Protein AF-A0A0F8YFE0-F1 (afdb_monomer_lite)

InterPro domains:
  IPR002105 Dockerin type I repeat [PF00404] (90-141)
  IPR036439 Dockerin domain superfamily [G3DSA:1.10.1330.10] (89-150)
  IPR036439 Dockerin domain superfamily [SSF63446] (87-141)
  IPR044060 Bacterial repeat domain [PF18998] (18-82)

Secondary structure (DSSP, 8-state):
------------PPPEEEEEESEE--EEE-TT-EEEEEEPPPPTTEEEEEEEES-TTBS-TTSSEEEE--SS-EEEEEEEEE---TTS-TT-SS-SSB-SHHHHHHHHHTTT-BTTT-TTTHHHH-SS-SSB-SHHHHHHHHHTTT-BS---

Organism: NCBI:txid412755

Sequence (152 aa):
SSGPHGGFTGWHSSPYALNVSSGSGGGIYGVGQIATIVADAPPAGMVFNAWTGDTAGIDNVNADTTITMPASETSITATYQPEIEPNYWLGDLNHDLVVDVLDLNMVLIVWGKTVEDDPISVPLADVNYDGTVDISDLNAVLIDWGKTGFAP

Foldseek 3Di:
DDDDDDDDPPPQLQWAWEAEAQWDFTDTGGQQDKTFIAHHDDFPQKDWAFKDFQCPQWPGRGHRTIGGDHSYHGYIYTDIAGPCPVWAQLQPLVPPQFLEVVSVVLLVVQAQHFCVRPVRSQRSQPSVPPRGRYPVSNVSSVVCHGGGDTHD

Radius of gyration: 23.74 Å; chains: 1; bounding box: 60×20×82 Å

Structure (mmCIF, N/CA/C/O backbone):
data_AF-A0A0F8YFE0-F1
#
_entry.id   AF-A0A0F8YFE0-F1
#
loop_
_atom_site.group_PDB
_atom_site.id
_atom_site.type_symbol
_atom_site.label_atom_id
_atom_site.label_alt_id
_atom_site.label_comp_id
_atom_site.label_asym_id
_atom_site.label_entity_id
_atom_site.label_seq_id
_atom_site.pdbx_PDB_ins_code
_atom_site.Cartn_x
_atom_site.Cartn_y
_atom_site.Cartn_z
_atom_site.occupancy
_atom_site.B_iso_or_equiv
_atom_site.auth_seq_id
_atom_site.auth_comp_id
_atom_site.auth_asym_id
_atom_site.auth_atom_id
_atom_site.pdbx_PDB_model_num
ATOM 1 N N . SER A 1 1 ? 38.276 -9.008 -61.219 1.00 41.22 1 SER A N 1
ATOM 2 C CA . SER A 1 1 ? 37.253 -8.113 -60.648 1.00 41.22 1 SER A CA 1
ATOM 3 C C . SER A 1 1 ? 36.635 -8.792 -59.439 1.00 41.22 1 SER A C 1
ATOM 5 O O . SER A 1 1 ? 35.774 -9.649 -59.584 1.00 41.22 1 SER A O 1
ATOM 7 N N . SER A 1 2 ? 37.143 -8.487 -58.251 1.00 40.62 2 SER A N 1
ATOM 8 C CA . SER A 1 2 ? 36.630 -8.994 -56.976 1.00 40.62 2 SER A CA 1
ATOM 9 C C . SER A 1 2 ? 35.697 -7.951 -56.368 1.00 40.62 2 SER A C 1
ATOM 11 O O . SER A 1 2 ? 36.150 -6.861 -56.028 1.00 40.62 2 SER A O 1
ATOM 13 N N . GLY A 1 3 ? 34.419 -8.279 -56.228 1.00 47.69 3 GLY A N 1
ATOM 14 C CA . GLY A 1 3 ? 33.511 -7.570 -55.334 1.00 47.69 3 GLY A CA 1
ATOM 15 C C . GLY A 1 3 ? 33.001 -8.548 -54.278 1.00 47.69 3 GLY A C 1
ATOM 16 O O . GLY A 1 3 ? 32.595 -9.647 -54.652 1.00 47.69 3 GLY A O 1
ATOM 17 N N . PRO A 1 4 ? 33.001 -8.196 -52.987 1.00 53.38 4 PRO A N 1
ATOM 18 C CA . PRO A 1 4 ? 32.088 -8.786 -52.019 1.00 53.38 4 PRO A CA 1
ATOM 19 C C . PRO A 1 4 ? 30.914 -7.807 -51.832 1.00 53.38 4 PRO A C 1
ATOM 21 O O . PRO A 1 4 ? 31.113 -6.618 -51.601 1.00 53.38 4 PRO A O 1
ATOM 24 N N . HIS A 1 5 ? 29.689 -8.185 -52.202 1.00 50.19 5 HIS A N 1
ATOM 25 C CA . HIS A 1 5 ? 28.725 -8.921 -51.372 1.00 50.19 5 HIS A CA 1
ATOM 26 C C . HIS A 1 5 ? 28.500 -8.270 -50.000 1.00 50.19 5 HIS A C 1
ATOM 28 O O . HIS A 1 5 ? 29.374 -8.271 -49.138 1.00 50.19 5 HIS A O 1
ATOM 34 N N . GLY A 1 6 ? 27.305 -7.689 -49.856 1.00 51.06 6 GLY A N 1
ATOM 35 C CA . GLY A 1 6 ? 26.879 -6.891 -48.716 1.00 51.06 6 GLY A CA 1
ATOM 36 C C . GLY A 1 6 ? 26.839 -7.669 -47.405 1.00 51.06 6 GLY A C 1
ATOM 37 O O . GLY A 1 6 ? 26.338 -8.790 -47.337 1.00 51.06 6 GLY A O 1
ATOM 38 N N . GLY A 1 7 ? 27.349 -7.024 -46.359 1.00 42.69 7 GLY A N 1
ATOM 39 C CA . GLY A 1 7 ? 27.116 -7.407 -44.977 1.00 42.69 7 GLY A CA 1
ATOM 40 C C . GLY A 1 7 ? 25.874 -6.692 -44.465 1.00 42.69 7 GLY A C 1
ATOM 41 O O . GLY A 1 7 ? 25.860 -5.469 -44.347 1.00 42.69 7 GLY A O 1
ATOM 42 N N . PHE A 1 8 ? 24.835 -7.462 -44.162 1.00 54.72 8 PHE A N 1
ATOM 43 C CA . PHE A 1 8 ? 23.745 -7.025 -43.303 1.00 54.72 8 PHE A CA 1
ATOM 44 C C . PHE A 1 8 ? 24.337 -6.715 -41.924 1.00 54.72 8 PHE A C 1
ATOM 46 O O . PHE A 1 8 ? 24.704 -7.631 -41.189 1.00 54.72 8 PHE A O 1
ATOM 53 N N . THR A 1 9 ? 24.455 -5.439 -41.557 1.00 50.03 9 THR A N 1
ATOM 54 C CA . THR A 1 9 ? 24.703 -5.062 -40.162 1.00 50.03 9 THR A CA 1
ATOM 55 C C . THR A 1 9 ? 23.391 -5.236 -39.408 1.00 50.03 9 THR A C 1
ATOM 57 O O . THR A 1 9 ? 22.603 -4.300 -39.276 1.00 50.03 9 THR A O 1
ATOM 60 N N . GLY A 1 10 ? 23.110 -6.464 -38.976 1.00 46.88 10 GLY A N 1
ATOM 61 C CA . GLY A 1 10 ? 22.089 -6.703 -37.967 1.00 46.88 10 GLY A CA 1
ATOM 62 C C . GLY A 1 10 ? 22.541 -6.017 -36.685 1.00 46.88 10 GLY A C 1
ATOM 63 O O . GLY A 1 10 ? 23.369 -6.560 -35.960 1.00 46.88 10 GLY A O 1
ATOM 64 N N . TRP A 1 11 ? 22.049 -4.805 -36.430 1.00 50.97 11 TRP A N 1
ATOM 65 C CA . TRP A 1 11 ? 22.146 -4.181 -35.117 1.00 50.97 11 TRP A CA 1
ATOM 66 C C . TRP A 1 11 ? 21.283 -5.016 -34.173 1.00 50.97 11 TRP A C 1
ATOM 68 O O . TRP A 1 11 ? 20.099 -4.750 -33.999 1.00 50.97 11 TRP A O 1
ATOM 78 N N . HIS A 1 12 ? 21.845 -6.082 -33.609 1.00 58.44 12 HIS A N 1
ATOM 79 C CA . HIS A 1 12 ? 21.251 -6.676 -32.425 1.00 58.44 12 HIS A CA 1
ATOM 80 C C . HIS A 1 12 ? 21.360 -5.610 -31.338 1.00 58.44 12 HIS A C 1
ATOM 82 O O . HIS A 1 12 ? 22.467 -5.310 -30.889 1.00 58.44 12 HIS A O 1
ATOM 88 N N . SER A 1 13 ? 20.240 -4.979 -30.966 1.00 69.25 13 SER A N 1
ATOM 89 C CA . SER A 1 13 ? 20.237 -4.149 -29.765 1.00 69.25 13 SER A CA 1
ATOM 90 C C . SER A 1 13 ? 20.629 -5.068 -28.615 1.00 69.25 13 SER A C 1
ATOM 92 O O . SER A 1 13 ? 19.961 -6.088 -28.413 1.00 69.25 13 SER A O 1
ATOM 94 N N . SER A 1 14 ? 21.709 -4.753 -27.900 1.00 85.44 14 SER A N 1
ATOM 95 C CA . SER A 1 14 ? 22.029 -5.465 -26.665 1.00 85.44 14 SER A CA 1
ATOM 96 C C . SER A 1 14 ? 20.791 -5.436 -25.769 1.00 85.44 14 SER A C 1
ATOM 98 O O . SER A 1 14 ? 20.204 -4.363 -25.616 1.00 85.44 14 SER A O 1
ATOM 100 N N . PRO A 1 15 ? 20.338 -6.585 -25.247 1.00 94.12 15 PRO A N 1
ATOM 101 C CA . PRO A 1 15 ? 19.177 -6.590 -24.383 1.00 94.12 15 PRO A CA 1
ATOM 102 C C . PRO A 1 15 ? 19.525 -5.941 -23.039 1.00 94.12 15 PRO A C 1
ATOM 104 O O . PRO A 1 15 ? 20.692 -5.906 -22.639 1.00 94.12 15 PRO A O 1
ATOM 107 N N . TYR A 1 16 ? 18.506 -5.451 -22.346 1.00 96.94 16 TYR A N 1
ATOM 108 C CA . TYR A 1 16 ? 18.624 -4.780 -21.057 1.00 96.94 16 TYR A CA 1
ATOM 109 C C . TYR A 1 16 ? 17.854 -5.544 -19.979 1.00 96.94 16 TYR A C 1
ATOM 111 O O . TYR A 1 16 ? 16.898 -6.266 -20.277 1.00 96.94 16 TYR A O 1
ATOM 119 N N . ALA A 1 17 ? 18.291 -5.399 -18.728 1.00 98.19 17 ALA A N 1
ATOM 120 C CA . ALA A 1 17 ? 17.611 -5.988 -17.584 1.00 98.19 17 ALA A CA 1
ATOM 121 C C . ALA A 1 17 ? 16.407 -5.138 -17.157 1.00 98.19 17 ALA A C 1
ATOM 123 O O . ALA A 1 17 ? 16.506 -3.915 -17.049 1.00 98.19 17 ALA A O 1
ATOM 124 N N . LEU A 1 18 ? 15.288 -5.817 -16.912 1.00 98.56 18 LEU A N 1
ATOM 125 C CA . LEU A 1 18 ? 14.120 -5.309 -16.208 1.00 98.56 18 LEU A CA 1
ATOM 126 C C . LEU A 1 18 ? 14.095 -5.950 -14.817 1.00 98.56 18 LEU A C 1
ATOM 128 O O . LEU A 1 18 ? 13.823 -7.147 -14.687 1.00 98.56 18 LEU A O 1
ATOM 132 N N . ASN A 1 19 ? 14.376 -5.150 -13.793 1.00 98.62 19 ASN A N 1
ATOM 133 C CA . ASN A 1 19 ? 14.289 -5.550 -12.395 1.00 98.62 19 ASN A CA 1
ATOM 134 C C . ASN A 1 19 ? 12.914 -5.137 -11.853 1.00 98.62 19 ASN A C 1
ATOM 136 O O . ASN A 1 19 ? 12.566 -3.956 -11.886 1.00 98.62 19 ASN A O 1
ATOM 140 N N . VAL A 1 20 ? 12.132 -6.101 -11.364 1.00 98.44 20 VAL A N 1
ATOM 141 C CA . VAL A 1 20 ? 10.796 -5.861 -10.799 1.00 98.44 20 VAL A CA 1
ATOM 142 C C . VAL A 1 20 ? 10.810 -6.265 -9.332 1.00 98.44 20 VAL A C 1
ATOM 144 O O . VAL A 1 20 ? 11.114 -7.414 -9.014 1.00 98.44 20 VAL A O 1
ATOM 147 N N . SER A 1 21 ? 10.494 -5.317 -8.456 1.00 98.38 21 SER A N 1
ATOM 148 C CA . SER A 1 21 ? 10.358 -5.535 -7.013 1.00 98.38 21 SER A CA 1
ATOM 149 C C . SER A 1 21 ? 8.884 -5.528 -6.608 1.00 98.38 21 SER A C 1
ATOM 151 O O . SER A 1 21 ? 8.109 -4.709 -7.110 1.00 98.38 21 SER A O 1
ATOM 153 N N . SER A 1 22 ? 8.509 -6.422 -5.687 1.00 97.12 22 SER A N 1
ATOM 154 C CA . SER A 1 22 ? 7.121 -6.627 -5.226 1.00 97.12 22 SER A CA 1
ATOM 155 C C . SER A 1 22 ? 6.131 -6.919 -6.362 1.00 97.12 22 SER A C 1
ATOM 157 O O . SER A 1 22 ? 4.963 -6.534 -6.306 1.00 97.12 22 SER A O 1
ATOM 159 N N . GLY A 1 23 ? 6.625 -7.559 -7.420 1.00 97.12 23 GLY A N 1
ATOM 160 C CA . GLY A 1 23 ? 5.853 -7.950 -8.583 1.00 97.12 23 GLY A CA 1
ATOM 161 C C . GLY A 1 23 ? 6.633 -8.896 -9.487 1.00 97.12 23 GLY A C 1
ATOM 162 O O . GLY A 1 23 ? 7.802 -9.216 -9.258 1.00 97.12 23 GLY A O 1
ATOM 163 N N . SER A 1 24 ? 5.982 -9.324 -10.561 1.00 98.19 24 SER A N 1
ATOM 164 C CA . SER A 1 24 ? 6.508 -10.275 -11.538 1.00 98.19 24 SER A CA 1
ATOM 165 C C . SER A 1 24 ? 6.659 -9.647 -12.928 1.00 98.19 24 SER A C 1
ATOM 167 O O . SER A 1 24 ? 6.184 -8.542 -13.185 1.00 98.19 24 SER A O 1
ATOM 169 N N . GLY A 1 25 ? 7.360 -10.342 -13.832 1.00 97.44 25 GLY A N 1
ATOM 170 C CA . GLY A 1 25 ? 7.626 -9.870 -15.201 1.00 97.44 25 GLY A CA 1
ATOM 171 C C . GLY A 1 25 ? 9.067 -9.418 -15.462 1.00 97.44 25 GLY A C 1
ATOM 172 O O . GLY A 1 25 ? 9.413 -9.096 -16.599 1.00 97.44 25 GLY A O 1
ATOM 173 N N . GLY A 1 26 ? 9.934 -9.441 -14.445 1.00 98.06 26 GLY A N 1
ATOM 174 C CA . GLY A 1 26 ? 11.362 -9.148 -14.599 1.00 98.06 26 GLY A CA 1
ATOM 175 C C . GLY A 1 26 ? 12.100 -10.136 -15.511 1.00 98.06 26 GLY A C 1
ATOM 176 O O . GLY A 1 26 ? 11.652 -11.261 -15.739 1.00 98.06 26 GLY A O 1
ATOM 177 N N . GLY A 1 27 ? 13.243 -9.712 -16.053 1.00 97.88 27 GLY A N 1
ATOM 178 C CA . GLY A 1 27 ? 14.020 -10.514 -17.000 1.00 97.88 27 GLY A CA 1
ATOM 179 C C . GLY A 1 27 ? 14.927 -9.694 -17.915 1.00 97.88 27 GLY A C 1
ATOM 180 O O . GLY A 1 27 ? 15.202 -8.527 -17.660 1.00 97.88 27 GLY A O 1
ATOM 181 N N . ILE A 1 28 ? 15.404 -10.323 -18.990 1.00 97.75 28 ILE A N 1
ATOM 182 C CA . ILE A 1 28 ? 16.261 -9.698 -20.004 1.00 97.75 28 ILE A CA 1
ATOM 183 C C . ILE A 1 28 ? 15.453 -9.514 -21.291 1.00 97.75 28 ILE A C 1
ATOM 185 O O . ILE A 1 28 ? 14.972 -10.495 -21.859 1.00 97.75 28 ILE A O 1
ATOM 189 N N . TYR A 1 29 ? 15.335 -8.272 -21.759 1.00 97.00 29 TYR A N 1
ATOM 190 C CA . TYR A 1 29 ? 14.458 -7.890 -22.869 1.00 97.00 29 TYR A CA 1
ATOM 191 C C . TYR A 1 29 ? 15.210 -7.077 -23.928 1.00 97.00 29 TYR A C 1
ATOM 193 O O . TYR A 1 29 ? 16.084 -6.270 -23.611 1.00 97.00 29 TYR A O 1
ATOM 201 N N . GLY A 1 30 ? 14.883 -7.290 -25.205 1.00 95.94 30 GLY A N 1
ATOM 202 C CA . GLY A 1 30 ? 15.375 -6.433 -26.289 1.00 95.94 30 GLY A CA 1
ATOM 203 C C . GLY A 1 30 ? 14.708 -5.054 -26.267 1.00 95.94 30 GLY A C 1
ATOM 204 O O . GLY A 1 30 ? 13.593 -4.915 -25.771 1.00 95.94 30 GLY A O 1
ATOM 205 N N . VAL A 1 31 ? 15.352 -4.035 -26.841 1.00 95.56 31 VAL A N 1
ATOM 206 C CA . VAL A 1 31 ? 14.759 -2.688 -26.925 1.00 95.56 31 VAL A CA 1
ATOM 207 C C . VAL A 1 31 ? 13.459 -2.728 -27.726 1.00 95.56 31 VAL A C 1
ATOM 209 O O . VAL A 1 31 ? 13.409 -3.307 -28.812 1.00 95.56 31 VAL A O 1
ATOM 212 N N . GLY A 1 32 ? 12.407 -2.105 -27.194 1.00 96.00 32 GLY A N 1
ATOM 213 C CA . GLY A 1 32 ? 11.070 -2.097 -27.786 1.00 96.00 32 GLY A CA 1
ATOM 214 C C . GLY A 1 32 ? 10.286 -3.399 -27.597 1.00 96.00 32 GLY A C 1
ATOM 215 O O . GLY A 1 32 ? 9.136 -3.473 -28.026 1.00 96.00 32 GLY A O 1
ATOM 216 N N . GLN A 1 33 ? 10.869 -4.424 -26.965 1.00 97.69 33 GLN A N 1
ATOM 217 C CA . GLN A 1 33 ? 10.122 -5.612 -26.570 1.00 97.69 33 GLN A CA 1
ATOM 218 C C . GLN A 1 33 ? 9.140 -5.247 -25.454 1.00 97.69 33 GLN A C 1
ATOM 220 O O . GLN A 1 33 ? 9.471 -4.484 -24.549 1.00 97.69 33 GLN A O 1
ATOM 225 N N . ILE A 1 34 ? 7.938 -5.813 -25.521 1.00 98.19 34 ILE A N 1
ATOM 226 C CA . ILE A 1 34 ? 6.892 -5.604 -24.524 1.00 98.19 34 ILE A CA 1
ATOM 227 C C . ILE A 1 34 ? 6.955 -6.742 -23.502 1.00 98.19 34 ILE A C 1
ATOM 229 O O . ILE A 1 34 ? 6.934 -7.916 -23.883 1.00 98.19 34 ILE A O 1
ATOM 233 N N . ALA A 1 35 ? 7.028 -6.390 -22.221 1.00 98.25 35 ALA A N 1
ATOM 234 C CA . ALA A 1 35 ? 6.961 -7.315 -21.097 1.00 98.25 35 ALA A CA 1
ATOM 235 C C . ALA A 1 35 ? 5.683 -7.059 -20.292 1.00 98.25 35 ALA A C 1
ATOM 237 O O . ALA A 1 35 ? 5.360 -5.910 -19.999 1.00 98.25 35 ALA A O 1
ATOM 238 N N . THR A 1 36 ? 4.959 -8.118 -19.929 1.00 98.56 36 THR A N 1
ATOM 239 C CA . THR A 1 36 ? 3.846 -8.017 -18.976 1.00 98.56 36 THR A CA 1
ATOM 240 C C . THR A 1 36 ? 4.410 -7.966 -17.564 1.00 98.56 36 THR A C 1
ATOM 242 O O . THR A 1 36 ? 5.246 -8.798 -17.213 1.00 98.56 36 THR A O 1
ATOM 245 N N . ILE A 1 37 ? 3.938 -7.007 -16.773 1.00 98.62 37 ILE A N 1
ATOM 246 C CA . ILE A 1 37 ? 4.285 -6.832 -15.365 1.00 98.62 37 ILE A CA 1
ATOM 247 C C . ILE A 1 37 ? 3.009 -6.881 -14.525 1.00 98.62 37 ILE A C 1
ATOM 249 O O . ILE A 1 37 ? 1.981 -6.313 -14.895 1.00 98.62 37 ILE A O 1
ATOM 253 N N . VAL A 1 38 ? 3.075 -7.603 -13.413 1.00 98.44 38 VAL A N 1
ATOM 254 C CA . VAL A 1 38 ? 1.930 -7.863 -12.530 1.00 98.44 38 VAL A CA 1
ATOM 255 C C . VAL A 1 38 ? 2.391 -7.605 -11.109 1.00 98.44 38 VAL A C 1
ATOM 257 O O . VAL A 1 38 ? 3.449 -8.114 -10.725 1.00 98.44 38 VAL A O 1
ATOM 260 N N . ALA A 1 39 ? 1.649 -6.792 -10.360 1.00 98.19 39 ALA A N 1
ATOM 261 C CA . ALA A 1 39 ? 1.970 -6.555 -8.957 1.00 98.19 39 ALA A CA 1
ATOM 262 C C . ALA A 1 39 ? 1.743 -7.848 -8.162 1.00 98.19 39 ALA A C 1
ATOM 264 O O . ALA A 1 39 ? 0.850 -8.635 -8.480 1.00 98.19 39 ALA A O 1
ATOM 265 N N . ASP A 1 40 ? 2.560 -8.099 -7.143 1.00 97.56 40 ASP A N 1
ATOM 266 C CA . ASP A 1 40 ? 2.278 -9.206 -6.233 1.00 97.56 40 ASP A CA 1
ATOM 267 C C . ASP A 1 40 ? 0.950 -8.952 -5.494 1.00 97.56 40 ASP A C 1
ATOM 269 O O . ASP A 1 40 ? 0.421 -7.838 -5.456 1.00 97.56 40 ASP A O 1
ATOM 273 N N . ALA A 1 41 ? 0.374 -10.003 -4.907 1.00 92.69 41 ALA A N 1
ATOM 274 C CA . ALA A 1 41 ? -0.823 -9.830 -4.094 1.00 92.69 41 ALA A CA 1
ATOM 275 C C . ALA A 1 41 ? -0.524 -8.850 -2.940 1.00 92.69 41 ALA A C 1
ATOM 277 O O . ALA A 1 41 ? 0.488 -9.034 -2.250 1.00 92.69 41 ALA A O 1
ATOM 278 N N . PRO A 1 42 ? -1.374 -7.830 -2.715 1.00 86.88 42 PRO A N 1
ATOM 279 C CA . PRO A 1 42 ? -1.149 -6.884 -1.637 1.00 86.88 42 PRO A CA 1
ATOM 280 C 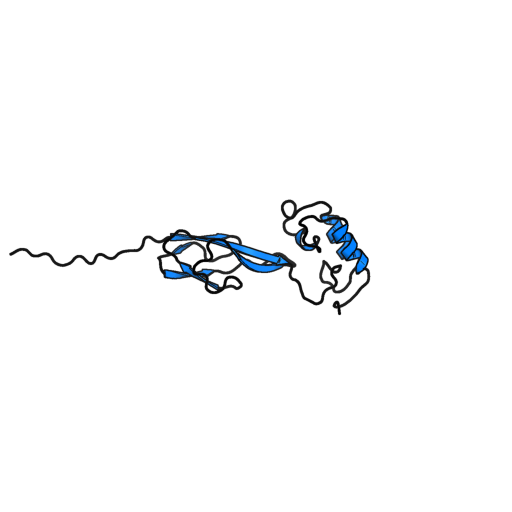C . PRO A 1 42 ? -1.224 -7.591 -0.272 1.00 86.88 42 PRO A C 1
ATOM 282 O O . PRO A 1 42 ? -1.933 -8.596 -0.130 1.00 86.88 42 PRO A O 1
ATOM 285 N N . PRO A 1 43 ? -0.529 -7.073 0.756 1.00 81.81 43 PRO A N 1
ATOM 286 C CA . PRO A 1 43 ? -0.808 -7.432 2.143 1.00 81.81 43 PRO A CA 1
ATOM 287 C C . PRO A 1 43 ? -2.292 -7.226 2.494 1.00 81.81 43 PRO A C 1
ATOM 289 O O . PRO A 1 43 ? -2.997 -6.460 1.838 1.00 81.81 43 PRO A O 1
ATOM 292 N N . ALA A 1 44 ? -2.773 -7.897 3.544 1.00 70.94 44 ALA A N 1
ATOM 293 C CA . ALA A 1 44 ? -4.145 -7.708 4.018 1.00 70.94 44 ALA A CA 1
ATOM 294 C C . ALA A 1 44 ? -4.413 -6.229 4.354 1.00 70.94 44 ALA A C 1
ATOM 296 O O . ALA A 1 44 ? -3.547 -5.585 4.940 1.00 70.94 44 ALA A O 1
ATOM 297 N N . GLY A 1 45 ? -5.589 -5.718 3.973 1.00 68.88 45 GLY A N 1
ATOM 298 C CA . GLY A 1 45 ? -5.996 -4.319 4.172 1.00 68.88 45 GLY A CA 1
ATOM 299 C C . GLY A 1 45 ? -5.261 -3.307 3.287 1.00 68.88 45 GLY A C 1
ATOM 300 O O . GLY A 1 45 ? -5.351 -2.103 3.518 1.00 68.88 45 GLY A O 1
ATOM 301 N N . MET A 1 46 ? -4.534 -3.774 2.269 1.00 80.25 46 MET A N 1
ATOM 302 C CA . MET A 1 46 ? -3.926 -2.927 1.252 1.00 80.25 46 MET A CA 1
ATOM 303 C C . MET A 1 46 ? -4.434 -3.263 -0.144 1.00 80.25 46 MET A C 1
ATOM 305 O O . MET A 1 46 ? -4.814 -4.391 -0.451 1.00 80.25 46 MET A O 1
ATOM 309 N N . VAL A 1 47 ? -4.322 -2.281 -1.029 1.00 89.50 47 VAL A N 1
ATOM 310 C CA . VAL A 1 47 ? -4.492 -2.428 -2.472 1.00 89.50 47 VAL A CA 1
ATOM 311 C C . VAL A 1 47 ? -3.241 -1.959 -3.194 1.00 89.50 47 VAL A C 1
ATOM 313 O O . VAL A 1 47 ? -2.471 -1.131 -2.695 1.00 89.50 47 VAL A O 1
ATOM 316 N N . PHE A 1 48 ? -3.028 -2.493 -4.396 1.00 94.81 48 PHE A N 1
ATOM 317 C CA . PHE A 1 48 ? -2.015 -1.963 -5.299 1.00 94.81 48 PHE A CA 1
ATOM 318 C C . PHE A 1 48 ? -2.265 -0.469 -5.533 1.00 94.81 48 PHE A C 1
ATOM 320 O O . PHE A 1 48 ? -3.380 -0.060 -5.856 1.00 94.81 48 PHE A O 1
ATOM 327 N N . ASN A 1 49 ? -1.221 0.333 -5.346 1.00 93.56 49 ASN A N 1
ATOM 328 C CA . ASN A 1 49 ? -1.268 1.771 -5.553 1.00 93.56 49 ASN A CA 1
ATOM 329 C C . ASN A 1 49 ? -0.739 2.114 -6.950 1.00 93.56 49 ASN A C 1
ATOM 331 O O . ASN A 1 49 ? -1.503 2.529 -7.820 1.00 93.56 49 ASN A O 1
ATOM 335 N N . ALA A 1 50 ? 0.565 1.908 -7.172 1.00 97.38 50 ALA A N 1
ATOM 336 C CA . ALA A 1 50 ? 1.207 2.212 -8.444 1.00 97.38 50 ALA A CA 1
ATOM 337 C C . ALA A 1 50 ? 2.561 1.506 -8.627 1.00 97.38 50 ALA A C 1
ATOM 339 O O . ALA A 1 50 ? 3.230 1.098 -7.678 1.00 97.38 50 ALA A O 1
ATOM 340 N N . TRP A 1 51 ? 3.023 1.445 -9.872 1.00 98.44 51 TRP A N 1
ATOM 341 C CA . TRP A 1 51 ? 4.420 1.207 -10.213 1.00 98.44 51 TRP A CA 1
ATOM 342 C C . TRP A 1 51 ? 5.231 2.494 -10.029 1.00 98.44 51 TRP A C 1
ATOM 344 O O . TRP A 1 51 ? 4.834 3.565 -10.489 1.00 98.44 51 TRP A O 1
ATOM 354 N N . THR A 1 52 ? 6.400 2.388 -9.400 1.00 98.19 52 THR A N 1
ATOM 355 C CA . THR A 1 52 ? 7.346 3.497 -9.179 1.00 98.19 52 THR A CA 1
ATOM 356 C C . THR A 1 52 ? 8.757 3.126 -9.645 1.00 98.19 52 THR A C 1
ATOM 358 O O . THR A 1 52 ? 9.021 1.963 -9.952 1.00 98.19 52 THR A O 1
ATOM 361 N N . GLY A 1 53 ? 9.664 4.106 -9.717 1.00 97.94 53 GLY A N 1
ATOM 362 C CA . GLY A 1 53 ? 11.015 3.939 -10.265 1.00 97.94 53 GLY A CA 1
ATOM 363 C C . GLY A 1 53 ? 11.091 4.364 -11.731 1.00 97.94 53 GLY A C 1
ATOM 364 O O . GLY A 1 53 ? 10.563 5.415 -12.099 1.00 97.94 53 GLY A O 1
ATOM 365 N N . ASP A 1 54 ? 11.728 3.547 -12.569 1.00 98.19 54 ASP A N 1
ATOM 366 C CA . ASP A 1 54 ? 11.915 3.804 -14.002 1.00 98.19 54 ASP A CA 1
ATOM 367 C C . ASP A 1 54 ? 10.639 3.488 -14.804 1.00 98.19 54 ASP A C 1
ATOM 369 O O . ASP A 1 54 ? 10.583 2.558 -15.604 1.00 98.19 54 ASP A O 1
ATOM 373 N N . THR A 1 55 ? 9.573 4.258 -14.595 1.00 97.88 55 THR A N 1
ATOM 374 C CA . THR A 1 55 ? 8.242 3.975 -15.169 1.00 97.88 55 THR A CA 1
ATOM 375 C C . THR A 1 55 ? 8.080 4.383 -16.638 1.00 97.88 55 THR A C 1
ATOM 377 O O . THR A 1 55 ? 6.990 4.290 -17.207 1.00 97.88 55 THR A O 1
ATOM 380 N N . ALA A 1 56 ? 9.157 4.832 -17.287 1.00 95.69 56 ALA A N 1
ATOM 381 C CA . ALA A 1 56 ? 9.137 5.193 -18.696 1.00 95.69 56 ALA A CA 1
ATOM 382 C C . ALA A 1 56 ? 8.813 3.966 -19.565 1.00 95.69 56 ALA A C 1
ATOM 384 O O . ALA A 1 56 ? 9.524 2.966 -19.540 1.00 95.69 56 ALA A O 1
ATOM 385 N N . GLY A 1 57 ? 7.748 4.064 -20.363 1.00 95.75 57 GLY A N 1
ATOM 386 C CA . GLY A 1 57 ? 7.298 2.975 -21.234 1.00 95.75 57 GLY A CA 1
ATOM 387 C C . GLY A 1 57 ? 6.313 2.002 -20.585 1.00 95.75 57 GLY A C 1
ATOM 388 O O . GLY A 1 57 ? 5.897 1.071 -21.269 1.00 95.75 57 GLY A O 1
ATOM 389 N N . ILE A 1 58 ? 5.925 2.207 -19.319 1.00 98.38 58 ILE A N 1
ATOM 390 C CA . ILE A 1 58 ? 4.780 1.516 -18.709 1.00 98.38 58 ILE A CA 1
ATOM 391 C C . ILE A 1 58 ? 3.480 2.108 -19.266 1.00 98.38 58 ILE A C 1
ATOM 393 O O . ILE A 1 58 ? 3.296 3.325 -19.232 1.00 98.38 58 ILE A O 1
ATOM 397 N N . ASP A 1 59 ? 2.568 1.257 -19.740 1.00 98.06 59 ASP A N 1
ATOM 398 C CA . ASP A 1 59 ? 1.311 1.701 -20.359 1.00 98.06 59 ASP A CA 1
ATOM 399 C C . ASP A 1 59 ? 0.329 2.302 -19.342 1.00 98.06 59 ASP A C 1
ATOM 401 O O . ASP A 1 59 ? -0.297 3.331 -19.603 1.00 98.06 59 ASP A O 1
ATOM 405 N N . ASN A 1 60 ? 0.191 1.680 -18.167 1.00 97.69 60 ASN A N 1
ATOM 406 C CA . ASN A 1 60 ? -0.591 2.217 -17.058 1.00 97.69 60 ASN A CA 1
ATOM 407 C C . ASN A 1 60 ? 0.070 1.892 -15.718 1.00 97.69 60 ASN A C 1
ATOM 409 O O . ASN A 1 60 ? -0.008 0.767 -15.238 1.00 97.69 60 ASN A O 1
ATOM 413 N N . VAL A 1 61 ? 0.661 2.899 -15.077 1.00 98.00 61 VAL A N 1
ATOM 414 C CA . VAL A 1 61 ? 1.337 2.728 -13.783 1.00 98.00 61 VAL A CA 1
ATOM 415 C C . VAL A 1 61 ? 0.402 2.308 -12.643 1.00 98.00 61 VAL A C 1
ATOM 417 O O . VAL A 1 61 ? 0.898 1.804 -11.648 1.00 98.00 61 VAL A O 1
ATOM 420 N N . ASN A 1 62 ? -0.919 2.447 -12.788 1.00 96.69 62 ASN A N 1
ATOM 421 C CA . ASN A 1 62 ? -1.904 2.149 -11.740 1.00 96.69 62 ASN A CA 1
ATOM 422 C C . ASN A 1 62 ? -2.687 0.844 -11.995 1.00 96.69 62 ASN A C 1
ATOM 424 O O . ASN A 1 62 ? -3.804 0.692 -11.505 1.00 96.69 62 ASN A O 1
ATOM 428 N N . ALA A 1 63 ? -2.155 -0.084 -12.797 1.00 95.88 63 ALA A N 1
ATOM 429 C CA . ALA A 1 63 ? -2.753 -1.406 -12.988 1.00 95.88 63 ALA A CA 1
ATOM 430 C C . ALA A 1 63 ? -1.702 -2.490 -13.282 1.00 95.88 63 ALA A C 1
ATOM 432 O O . ALA A 1 63 ? -0.551 -2.189 -13.609 1.00 95.88 63 ALA A O 1
ATOM 433 N N . ASP A 1 64 ? -2.135 -3.753 -13.261 1.00 96.00 64 ASP A N 1
ATOM 434 C CA . ASP A 1 64 ? -1.447 -4.814 -13.998 1.00 96.00 64 ASP A CA 1
ATOM 435 C C . ASP A 1 64 ? -1.376 -4.423 -15.474 1.00 96.00 64 ASP A C 1
ATOM 437 O O . ASP A 1 64 ? -2.367 -4.007 -16.086 1.00 96.00 64 ASP A O 1
ATOM 441 N N . THR A 1 65 ? -0.174 -4.471 -16.036 1.00 98.38 65 THR A N 1
ATOM 442 C CA . THR A 1 65 ? 0.112 -3.703 -17.245 1.00 98.38 65 THR A CA 1
ATOM 443 C C . THR A 1 65 ? 1.284 -4.283 -18.030 1.00 98.38 65 THR A C 1
ATOM 445 O O . THR A 1 65 ? 1.769 -5.391 -17.789 1.00 98.38 65 THR A O 1
ATOM 448 N N . THR A 1 66 ? 1.723 -3.530 -19.025 1.00 98.56 66 THR A N 1
ATOM 449 C CA . THR A 1 66 ? 2.866 -3.823 -19.868 1.00 98.56 66 THR A CA 1
ATOM 450 C C . THR A 1 66 ? 3.873 -2.688 -19.809 1.00 98.56 66 THR A C 1
ATOM 452 O O . THR A 1 66 ? 3.519 -1.525 -19.619 1.00 98.56 66 THR A O 1
ATOM 455 N N . ILE A 1 67 ? 5.142 -3.041 -19.987 1.00 98.50 67 ILE A N 1
ATOM 456 C CA . ILE A 1 67 ? 6.236 -2.101 -20.195 1.00 98.50 67 ILE A CA 1
ATOM 457 C C . ILE A 1 67 ? 6.887 -2.361 -21.551 1.00 98.50 67 ILE A C 1
ATOM 459 O O . ILE A 1 67 ? 7.225 -3.496 -21.890 1.00 98.50 67 ILE A O 1
ATOM 463 N N . THR A 1 68 ? 7.073 -1.299 -22.331 1.00 98.31 68 THR A N 1
ATOM 464 C CA . THR A 1 68 ? 7.908 -1.318 -23.534 1.00 98.31 68 THR A CA 1
ATOM 465 C C . THR A 1 68 ? 9.350 -1.038 -23.134 1.00 98.31 68 THR A C 1
ATOM 467 O O . THR A 1 68 ? 9.667 0.065 -22.694 1.00 98.31 68 THR A O 1
ATOM 470 N N . MET A 1 69 ? 10.231 -2.026 -23.301 1.00 97.62 69 MET A N 1
ATOM 471 C CA . MET A 1 69 ? 11.597 -1.960 -22.787 1.00 97.62 69 MET A CA 1
ATOM 472 C C . MET A 1 69 ? 12.410 -0.819 -23.434 1.00 97.62 69 MET A C 1
ATOM 474 O O . MET A 1 69 ? 12.584 -0.821 -24.663 1.00 97.62 69 MET A O 1
ATOM 478 N N . PRO A 1 70 ? 12.953 0.134 -22.651 1.00 95.62 70 PRO A N 1
ATOM 479 C CA . PRO A 1 70 ? 13.810 1.193 -23.171 1.00 95.62 70 PRO A CA 1
ATOM 480 C C . PRO A 1 70 ? 15.220 0.679 -23.510 1.00 95.62 70 PRO A C 1
ATOM 482 O O . PRO A 1 70 ? 15.592 -0.460 -23.234 1.00 95.62 70 PRO A O 1
ATOM 485 N N . ALA A 1 71 ? 16.041 1.544 -24.112 1.00 95.12 71 ALA A N 1
ATOM 486 C CA . ALA A 1 71 ? 17.449 1.263 -24.409 1.00 95.12 71 ALA A CA 1
ATOM 487 C C . ALA A 1 71 ? 18.374 1.456 -23.188 1.00 95.12 71 ALA A C 1
ATOM 489 O O . ALA A 1 71 ? 19.456 2.038 -23.298 1.00 95.12 71 ALA A O 1
ATOM 490 N N . SER A 1 72 ? 17.927 1.007 -22.016 1.00 95.38 72 SER A N 1
ATOM 491 C CA . SER A 1 72 ? 18.652 1.078 -20.748 1.00 95.38 72 SER A CA 1
ATOM 492 C C . SER A 1 72 ? 18.131 0.028 -19.772 1.00 95.38 72 SER A C 1
ATOM 494 O O . SER A 1 72 ? 17.003 -0.443 -19.898 1.00 95.38 72 SER A O 1
ATOM 496 N N . GLU A 1 73 ? 18.939 -0.316 -18.771 1.00 97.50 73 GLU A N 1
ATOM 497 C CA . GLU A 1 73 ? 18.449 -1.059 -17.607 1.00 97.50 73 GLU A CA 1
ATOM 498 C C . GLU A 1 73 ? 17.295 -0.296 -16.941 1.00 97.50 73 GLU A C 1
ATOM 500 O O . GLU A 1 73 ? 17.280 0.935 -16.953 1.00 97.50 73 GLU A O 1
ATOM 505 N N . THR A 1 74 ? 16.302 -1.030 -16.441 1.00 98.25 74 THR A N 1
ATOM 506 C CA . THR A 1 74 ? 15.053 -0.483 -15.899 1.00 98.25 74 THR A CA 1
ATOM 507 C C . THR A 1 74 ? 14.748 -1.168 -14.578 1.00 98.25 74 THR A C 1
ATOM 509 O O . THR A 1 74 ? 14.712 -2.398 -14.519 1.00 98.25 74 THR A O 1
ATOM 512 N N . SER A 1 75 ? 14.523 -0.389 -13.521 1.00 98.62 75 SER A N 1
ATOM 513 C CA . SER A 1 75 ? 14.134 -0.913 -12.211 1.00 98.62 75 SER A CA 1
ATOM 514 C C . SER A 1 75 ? 12.825 -0.289 -11.746 1.00 98.62 75 SER A C 1
ATOM 516 O O . SER A 1 75 ? 12.711 0.931 -11.623 1.00 98.62 75 SER A O 1
ATOM 518 N N . ILE A 1 76 ? 11.835 -1.138 -11.474 1.00 98.62 76 ILE A N 1
ATOM 519 C CA . ILE A 1 76 ? 10.497 -0.724 -11.049 1.00 98.62 76 ILE A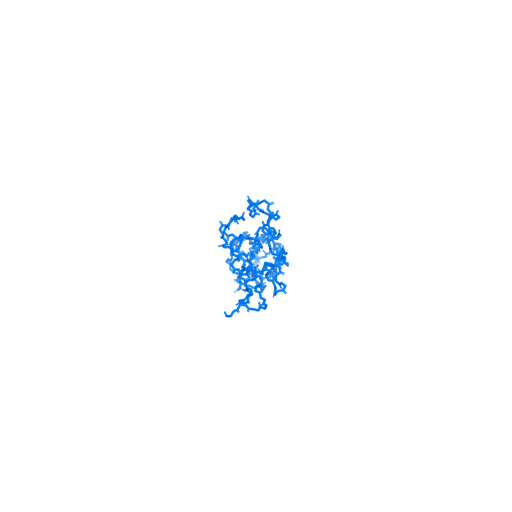 CA 1
ATOM 520 C C . ILE A 1 76 ? 10.073 -1.465 -9.786 1.00 98.62 76 ILE A C 1
ATOM 522 O O . ILE A 1 76 ? 10.522 -2.578 -9.513 1.00 98.62 76 ILE A O 1
ATOM 526 N N . THR A 1 77 ? 9.209 -0.834 -8.999 1.00 98.50 77 THR A N 1
ATOM 527 C CA . THR A 1 77 ? 8.681 -1.401 -7.752 1.00 98.50 77 THR A CA 1
ATOM 528 C C . THR A 1 77 ? 7.180 -1.174 -7.674 1.00 98.50 77 THR A C 1
ATOM 530 O O . THR A 1 77 ? 6.730 -0.045 -7.884 1.00 98.50 77 THR A O 1
ATOM 533 N N . ALA A 1 78 ? 6.417 -2.224 -7.367 1.00 98.12 78 ALA A N 1
ATOM 534 C CA . ALA A 1 78 ? 5.008 -2.089 -7.017 1.00 98.12 78 ALA A CA 1
ATOM 535 C C . ALA A 1 78 ? 4.885 -1.526 -5.597 1.00 98.12 78 ALA A C 1
ATOM 537 O O . ALA A 1 78 ? 5.490 -2.051 -4.658 1.00 98.12 78 ALA A O 1
ATOM 538 N N . THR A 1 79 ? 4.110 -0.458 -5.444 1.00 94.56 79 THR A N 1
ATOM 539 C CA . THR A 1 79 ? 3.768 0.119 -4.145 1.00 94.56 79 THR A CA 1
ATOM 540 C C . THR A 1 79 ? 2.315 -0.170 -3.806 1.00 94.56 79 THR A C 1
ATOM 542 O O . THR A 1 79 ? 1.470 -0.356 -4.684 1.00 94.56 79 THR A O 1
ATOM 545 N N . TYR A 1 80 ? 2.031 -0.198 -2.512 1.00 88.75 80 TYR A N 1
ATOM 546 C CA . TYR A 1 80 ? 0.718 -0.505 -1.968 1.00 88.75 80 TYR A CA 1
ATOM 547 C C . TYR A 1 80 ? 0.277 0.637 -1.067 1.00 88.75 80 TYR A C 1
ATOM 549 O O . TYR A 1 80 ? 1.105 1.368 -0.520 1.00 88.75 80 TYR A O 1
ATOM 557 N N . GLN A 1 81 ? -1.030 0.806 -0.957 1.00 79.56 81 GLN A N 1
ATOM 558 C CA . GLN A 1 81 ? -1.649 1.752 -0.045 1.00 79.56 81 GLN A CA 1
ATOM 559 C C . GLN A 1 81 ? -2.781 1.047 0.699 1.00 79.56 81 GLN A C 1
ATOM 561 O O . GLN A 1 81 ? -3.288 0.043 0.194 1.00 79.56 81 GLN A O 1
ATOM 566 N N . PRO A 1 82 ? -3.191 1.558 1.865 1.00 74.38 82 PRO A N 1
ATOM 567 C CA . PRO A 1 82 ? -4.373 1.073 2.559 1.00 74.38 82 PRO A CA 1
ATOM 568 C C . PRO A 1 82 ? -5.578 1.006 1.622 1.00 74.38 82 PRO A C 1
ATOM 570 O O . PRO A 1 82 ? -5.811 1.906 0.808 1.00 74.38 82 PRO A O 1
ATOM 573 N N . GLU A 1 83 ? -6.330 -0.080 1.726 1.00 74.31 83 GLU A N 1
ATOM 574 C CA . GLU A 1 83 ? -7.613 -0.225 1.059 1.00 74.31 83 GLU A CA 1
ATOM 575 C C . GLU A 1 83 ? -8.608 0.715 1.742 1.00 74.31 83 GLU A C 1
ATOM 577 O O . GLU A 1 83 ? -9.281 0.351 2.702 1.00 74.31 83 GLU A O 1
ATOM 582 N N . ILE A 1 84 ? -8.666 1.965 1.276 1.00 66.50 84 ILE A N 1
ATOM 583 C CA . ILE A 1 84 ? -9.696 2.901 1.719 1.00 66.50 84 ILE A CA 1
ATOM 584 C C . ILE A 1 84 ? -10.989 2.502 1.015 1.00 66.50 84 ILE A C 1
ATOM 586 O O . ILE A 1 84 ? -11.349 3.063 -0.020 1.00 66.50 84 ILE A O 1
ATOM 590 N N . GLU A 1 85 ? -11.683 1.512 1.569 1.00 64.88 85 GLU A N 1
ATOM 591 C CA . GLU A 1 85 ? -13.084 1.284 1.250 1.00 64.88 85 GLU A CA 1
ATOM 592 C C . GLU A 1 85 ? -13.848 2.525 1.741 1.00 64.88 85 GLU A C 1
ATOM 594 O O . GLU A 1 85 ? -13.884 2.770 2.950 1.00 64.88 85 GLU A O 1
ATOM 599 N N . PRO A 1 86 ? -14.424 3.356 0.847 1.00 60.78 86 PRO A N 1
ATOM 600 C CA . PRO A 1 86 ? -14.846 4.733 1.147 1.00 60.78 86 PRO A CA 1
ATOM 601 C C . PRO A 1 86 ? -16.056 4.858 2.088 1.00 60.78 86 PRO A C 1
ATOM 603 O O . PRO A 1 86 ? -16.734 5.877 2.096 1.00 60.78 86 PRO A O 1
ATOM 606 N N . ASN A 1 87 ? -16.335 3.833 2.880 1.00 73.25 87 ASN A N 1
ATOM 607 C CA . ASN A 1 87 ? -17.520 3.695 3.693 1.00 73.25 87 ASN A CA 1
ATOM 608 C C . ASN A 1 87 ? -17.224 3.092 5.075 1.00 73.25 87 ASN A C 1
ATOM 610 O O . ASN A 1 87 ? -18.174 2.816 5.785 1.00 73.25 87 ASN A O 1
ATOM 614 N N . TYR A 1 88 ? -15.981 2.845 5.492 1.00 85.56 88 TYR A N 1
ATOM 615 C CA . TYR A 1 88 ? -15.707 2.367 6.857 1.00 85.56 88 TYR A CA 1
ATOM 616 C C . TYR A 1 88 ? -15.547 3.529 7.842 1.00 85.56 88 TYR A C 1
ATOM 618 O O . TYR A 1 88 ? -15.184 4.646 7.466 1.00 85.56 88 TYR A O 1
ATOM 626 N N . TRP A 1 89 ? -15.857 3.277 9.114 1.00 89.25 89 TRP A N 1
ATOM 627 C CA . TRP A 1 89 ? -15.465 4.190 10.186 1.00 89.25 89 TRP A CA 1
ATOM 628 C C . TRP A 1 89 ? -13.940 4.171 10.312 1.00 89.25 89 TRP A C 1
ATOM 630 O O . TRP A 1 89 ? -13.337 3.114 10.173 1.00 89.25 89 TRP A O 1
ATOM 640 N N . LEU A 1 90 ? -13.313 5.315 10.597 1.00 88.50 90 LEU A N 1
ATOM 641 C CA . LEU A 1 90 ? -11.852 5.387 10.751 1.00 88.50 90 LEU A CA 1
ATOM 642 C C . LEU A 1 90 ? -11.356 4.509 11.905 1.00 88.50 90 LEU A C 1
ATOM 644 O O . LEU A 1 90 ? -10.201 4.103 11.913 1.00 88.50 90 LEU A O 1
ATOM 648 N N . GLY A 1 91 ? -12.220 4.245 12.886 1.00 90.56 91 GLY A N 1
ATOM 649 C CA . GLY A 1 91 ? -11.941 3.324 13.979 1.00 90.56 91 GLY A CA 1
ATOM 650 C C . GLY A 1 91 ? -12.188 1.840 13.695 1.00 90.56 91 GLY A C 1
ATOM 651 O O . GLY A 1 91 ? -11.890 1.052 14.581 1.00 90.56 91 GLY A O 1
ATOM 652 N N . ASP A 1 92 ? -12.734 1.454 12.538 1.00 90.94 92 ASP A N 1
ATOM 653 C CA . ASP A 1 92 ? -12.924 0.044 12.153 1.00 90.94 92 ASP A CA 1
ATOM 654 C C . ASP A 1 92 ? -11.689 -0.407 11.365 1.00 90.94 92 ASP A C 1
ATOM 656 O O . ASP A 1 92 ? -11.616 -0.221 10.154 1.00 90.94 92 ASP A O 1
ATOM 660 N N . LEU A 1 93 ? -10.678 -0.916 12.069 1.00 89.69 93 LEU A N 1
ATOM 661 C CA . LEU A 1 93 ? -9.366 -1.262 11.510 1.00 89.69 93 LEU A CA 1
ATOM 662 C C . LEU A 1 93 ? -9.347 -2.692 10.963 1.00 89.69 93 LEU A C 1
ATOM 664 O O . LEU A 1 93 ? -8.552 -3.005 10.075 1.00 89.69 93 LEU A O 1
ATOM 668 N N . ASN A 1 94 ? -10.180 -3.583 11.512 1.00 86.44 94 ASN A N 1
ATOM 669 C CA . ASN A 1 94 ? -10.256 -4.979 11.072 1.00 86.44 94 ASN A CA 1
ATOM 670 C C . ASN A 1 94 ? -11.306 -5.209 9.960 1.00 86.44 94 ASN A C 1
ATOM 672 O O . ASN A 1 94 ? -11.377 -6.313 9.409 1.00 86.44 94 ASN A O 1
ATOM 676 N N . HIS A 1 95 ? -12.075 -4.166 9.627 1.00 85.94 95 HIS A N 1
ATOM 677 C CA . HIS A 1 95 ? -13.107 -4.106 8.594 1.00 85.94 95 HIS A CA 1
ATOM 678 C C . HIS A 1 95 ? -14.289 -5.067 8.832 1.00 85.94 95 HIS A C 1
ATOM 680 O O . HIS A 1 95 ? -14.913 -5.543 7.872 1.00 85.94 95 HIS A O 1
ATOM 686 N N . ASP A 1 96 ? -14.632 -5.358 10.091 1.00 87.81 96 ASP A N 1
ATOM 687 C CA . ASP A 1 96 ? -15.743 -6.248 10.456 1.00 87.81 96 ASP A CA 1
ATOM 688 C C . ASP A 1 96 ? -17.107 -5.542 10.600 1.00 87.81 96 ASP A C 1
ATOM 690 O O . ASP A 1 96 ? -18.125 -6.201 10.853 1.00 87.81 96 ASP A O 1
ATOM 694 N N . LEU A 1 97 ? -17.148 -4.234 10.314 1.00 90.44 97 LEU A N 1
ATOM 695 C CA . LEU A 1 97 ? -18.309 -3.348 10.425 1.00 90.44 97 LEU A CA 1
ATOM 696 C C . LEU A 1 97 ? -18.716 -3.044 11.867 1.00 90.44 97 LEU A C 1
ATOM 698 O O . LEU A 1 97 ? -19.862 -2.631 12.091 1.00 90.44 97 LEU A O 1
ATOM 702 N N . VAL A 1 98 ? -17.835 -3.245 12.843 1.00 93.44 98 VAL A N 1
ATOM 703 C CA . VAL A 1 98 ? -18.054 -2.913 14.249 1.00 93.44 98 VAL A CA 1
ATOM 704 C C . VAL A 1 98 ? -16.773 -2.329 14.828 1.00 93.44 98 VAL A C 1
ATOM 706 O O . VAL A 1 98 ? -15.767 -3.004 14.913 1.00 93.44 98 VAL A O 1
ATOM 709 N N . VAL A 1 99 ? -16.840 -1.100 15.341 1.00 95.31 99 VAL A N 1
ATOM 710 C CA . VAL A 1 99 ? -15.708 -0.536 16.086 1.00 95.31 99 VAL A CA 1
ATOM 711 C C . V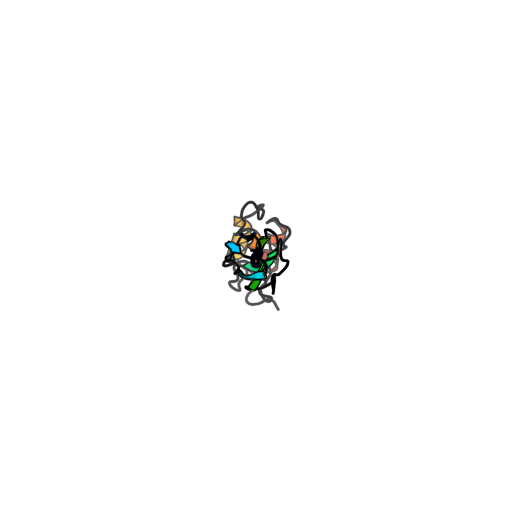AL A 1 99 ? -15.726 -1.047 17.522 1.00 95.31 99 VAL A C 1
ATOM 713 O O . VAL A 1 99 ? -16.556 -0.607 18.331 1.00 95.31 99 VAL A O 1
ATOM 716 N N . ASP A 1 100 ? -14.823 -1.963 17.857 1.00 96.94 100 ASP A N 1
ATOM 717 C CA . ASP A 1 100 ? -14.753 -2.588 19.172 1.00 96.94 100 ASP A CA 1
ATOM 718 C C . ASP A 1 100 ? -13.326 -2.868 19.691 1.00 96.94 100 ASP A C 1
ATOM 720 O O . ASP A 1 100 ? -12.330 -2.224 19.355 1.00 96.94 100 ASP A O 1
ATOM 724 N N . VAL A 1 101 ? -13.233 -3.786 20.657 1.00 97.12 101 VAL A N 1
ATOM 725 C CA . VAL A 1 101 ? -11.974 -4.150 21.311 1.00 97.12 101 VAL A CA 1
ATOM 726 C C . VAL A 1 101 ? -10.964 -4.781 20.357 1.00 97.12 101 VAL A C 1
ATOM 728 O O . VAL A 1 101 ? -9.770 -4.745 20.654 1.00 97.12 101 VAL A O 1
ATOM 731 N N . LEU A 1 102 ? -11.407 -5.353 19.239 1.00 93.44 102 LEU A N 1
ATOM 732 C CA . LEU A 1 102 ? -10.530 -5.910 18.223 1.00 93.44 102 LEU A CA 1
ATOM 733 C C . LEU A 1 102 ? -9.765 -4.799 17.495 1.00 93.44 102 LEU A C 1
ATOM 735 O O . LEU A 1 102 ? -8.551 -4.938 17.347 1.00 93.44 102 LEU A O 1
ATOM 739 N N . ASP A 1 103 ? -10.407 -3.675 17.176 1.00 93.75 103 ASP A N 1
ATOM 740 C CA . ASP A 1 103 ? -9.742 -2.509 16.570 1.00 93.75 103 ASP A CA 1
ATOM 741 C C . ASP A 1 103 ? -8.768 -1.848 17.537 1.00 93.75 103 ASP A C 1
ATOM 743 O O . ASP A 1 103 ? -7.619 -1.553 17.204 1.00 93.75 103 ASP A O 1
ATOM 747 N N . LEU A 1 104 ? -9.184 -1.706 18.799 1.00 96.25 104 LEU A N 1
ATOM 748 C CA . LEU A 1 104 ? -8.292 -1.236 19.855 1.00 96.25 104 LEU A CA 1
ATOM 749 C C . LEU A 1 104 ? -7.057 -2.135 19.975 1.00 96.25 104 LEU A C 1
ATOM 751 O O . LEU A 1 104 ? -5.938 -1.650 20.136 1.00 96.25 104 LEU A O 1
ATOM 755 N N . ASN A 1 105 ? -7.248 -3.451 19.911 1.00 95.62 105 ASN A N 1
ATOM 756 C CA . ASN A 1 105 ? -6.147 -4.394 20.012 1.00 95.62 105 ASN A CA 1
ATOM 757 C C . ASN A 1 105 ? -5.162 -4.250 18.839 1.00 95.62 105 ASN A C 1
ATOM 759 O O . ASN A 1 105 ? -3.964 -4.415 19.059 1.00 95.62 105 ASN A O 1
ATOM 7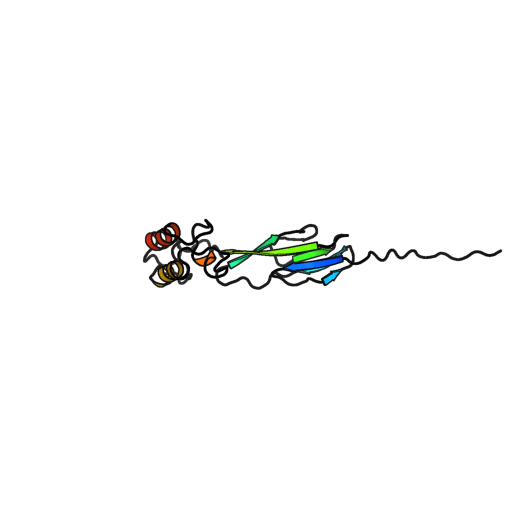63 N N . MET A 1 106 ? -5.620 -3.883 17.635 1.00 93.06 106 MET A N 1
ATOM 764 C CA . MET A 1 106 ? -4.726 -3.601 16.503 1.00 93.06 106 MET A CA 1
ATOM 765 C C . MET A 1 106 ? -3.781 -2.435 16.801 1.00 93.06 106 MET A C 1
ATOM 767 O O . MET A 1 106 ? -2.569 -2.594 16.661 1.00 93.06 106 MET A O 1
ATOM 771 N N . VAL A 1 107 ? -4.302 -1.323 17.329 1.00 96.25 107 VAL A N 1
ATOM 772 C CA . VAL A 1 107 ? -3.482 -0.173 17.752 1.00 96.25 107 VAL A CA 1
ATOM 773 C C . VAL A 1 107 ? -2.493 -0.563 18.858 1.00 96.25 107 VAL A C 1
ATOM 775 O O . VAL A 1 107 ? -1.320 -0.191 18.829 1.00 96.25 107 VAL A O 1
ATOM 778 N N . LEU A 1 108 ? -2.929 -1.365 19.833 1.00 96.12 108 LEU A N 1
ATOM 779 C CA . LEU A 1 108 ? -2.085 -1.760 20.966 1.00 96.12 108 LEU A CA 1
ATOM 780 C C . LEU A 1 108 ? -0.966 -2.748 20.593 1.00 96.12 108 LEU A C 1
ATOM 782 O O . LEU A 1 108 ? 0.096 -2.716 21.218 1.00 96.12 108 LEU A O 1
ATOM 786 N N . ILE A 1 109 ? -1.167 -3.617 19.596 1.00 94.50 109 ILE A N 1
ATOM 787 C CA . ILE A 1 109 ? -0.166 -4.613 19.164 1.00 94.50 109 ILE A CA 1
ATOM 788 C C . ILE A 1 109 ? 1.085 -3.948 18.571 1.00 94.50 109 ILE A C 1
ATOM 790 O O . ILE A 1 109 ? 2.198 -4.470 18.718 1.00 94.50 109 ILE A O 1
ATOM 794 N N . VAL A 1 110 ? 0.919 -2.801 17.916 1.00 95.62 110 VAL A N 1
ATOM 795 C CA . VAL A 1 110 ? 2.003 -2.073 17.242 1.00 95.62 110 VAL A CA 1
ATOM 796 C C . VAL A 1 110 ? 2.267 -0.684 17.821 1.00 95.62 110 VAL A C 1
ATOM 798 O O . VAL A 1 110 ? 2.927 0.128 17.186 1.00 95.62 110 VAL A O 1
ATOM 801 N N . TRP A 1 111 ? 1.837 -0.432 19.057 1.00 97.69 111 TRP A N 1
ATOM 802 C CA . TRP A 1 111 ? 2.028 0.855 19.724 1.00 97.69 111 TRP A CA 1
ATOM 803 C C . TRP A 1 111 ? 3.482 1.350 19.695 1.00 97.69 111 TRP A C 1
ATOM 805 O O . TRP A 1 111 ? 4.396 0.670 20.174 1.00 97.69 111 TRP A O 1
ATOM 815 N N . GLY A 1 112 ? 3.683 2.564 19.186 1.00 96.31 112 GLY A N 1
ATOM 816 C CA . GLY A 1 112 ? 4.977 3.230 19.070 1.00 96.31 112 GLY A CA 1
ATOM 817 C C . GLY A 1 112 ? 5.891 2.678 17.974 1.00 96.31 112 GLY A C 1
ATOM 818 O O . GLY A 1 112 ? 7.064 3.050 17.947 1.00 96.31 112 GLY A O 1
ATOM 819 N N . LYS A 1 113 ? 5.396 1.783 17.111 1.00 96.19 113 LYS A N 1
ATOM 820 C CA . LYS A 1 113 ? 6.143 1.255 15.965 1.00 96.19 113 LYS A CA 1
ATOM 821 C C . LYS A 1 113 ? 5.941 2.109 14.717 1.00 96.19 113 LYS A C 1
ATOM 823 O O . LYS A 1 113 ? 4.935 2.801 14.570 1.00 96.19 113 LYS A O 1
ATOM 828 N N . THR A 1 114 ? 6.894 1.978 13.802 1.00 93.06 114 THR A N 1
ATOM 829 C CA . THR A 1 114 ? 6.844 2.513 12.437 1.00 93.06 114 THR A CA 1
ATOM 830 C C . THR A 1 114 ? 6.695 1.386 11.412 1.00 93.06 114 THR A C 1
ATOM 832 O O . THR A 1 114 ? 6.886 0.208 11.727 1.00 93.06 114 THR A O 1
ATOM 835 N N . VAL A 1 115 ? 6.421 1.735 10.152 1.00 83.88 115 VAL A N 1
ATOM 836 C CA . VAL A 1 115 ? 6.378 0.769 9.036 1.00 83.88 115 VAL A CA 1
ATOM 837 C C . VAL A 1 115 ? 7.690 -0.013 8.867 1.00 83.88 115 VAL A C 1
ATOM 839 O O . VAL A 1 115 ? 7.682 -1.129 8.354 1.00 83.88 115 VAL A O 1
ATOM 842 N N . GLU A 1 116 ? 8.821 0.535 9.321 1.00 89.38 116 GLU A N 1
ATOM 843 C CA . GLU A 1 116 ? 10.113 -0.159 9.298 1.00 89.38 116 GLU A CA 1
ATOM 844 C C . GLU A 1 116 ? 10.162 -1.309 10.316 1.00 89.38 116 GLU A C 1
ATOM 846 O O . GLU A 1 116 ? 10.769 -2.347 10.048 1.00 89.38 116 GLU A O 1
ATOM 851 N N . ASP A 1 117 ? 9.498 -1.150 11.465 1.00 92.69 117 ASP A N 1
ATOM 852 C CA . ASP A 1 117 ? 9.451 -2.155 12.531 1.00 92.69 117 ASP A CA 1
ATOM 853 C C . ASP A 1 117 ? 8.451 -3.281 12.227 1.00 92.69 117 ASP A C 1
ATOM 855 O O . ASP A 1 117 ? 8.671 -4.435 12.607 1.00 92.69 117 ASP A O 1
ATOM 859 N N . ASP A 1 118 ? 7.326 -2.946 11.588 1.00 88.62 118 ASP A N 1
ATOM 860 C CA . ASP A 1 118 ? 6.248 -3.882 11.261 1.00 88.62 118 ASP A CA 1
ATOM 861 C C . ASP A 1 118 ? 5.508 -3.435 9.984 1.00 88.62 118 ASP A C 1
ATOM 863 O O . ASP A 1 118 ? 4.482 -2.753 10.057 1.00 88.62 118 ASP A O 1
ATOM 867 N N . PRO A 1 119 ? 6.008 -3.817 8.795 1.00 82.00 119 PRO A N 1
ATOM 868 C CA . PRO A 1 119 ? 5.512 -3.305 7.514 1.00 82.00 119 PRO A CA 1
ATOM 869 C C . PRO A 1 119 ? 4.108 -3.793 7.146 1.00 82.00 119 PRO A C 1
ATOM 871 O O . PRO A 1 119 ? 3.554 -3.352 6.144 1.00 82.00 119 PRO A O 1
ATOM 874 N N . ILE A 1 120 ? 3.549 -4.725 7.920 1.00 79.75 120 ILE A N 1
ATOM 875 C CA . ILE A 1 120 ? 2.219 -5.285 7.682 1.00 79.75 120 ILE A CA 1
ATOM 876 C C . ILE A 1 120 ? 1.217 -4.659 8.644 1.00 79.75 120 ILE A C 1
ATOM 878 O O . ILE A 1 120 ? 0.172 -4.188 8.214 1.00 79.75 120 ILE A O 1
ATOM 882 N N . SER A 1 121 ? 1.527 -4.647 9.940 1.00 86.38 121 SER A N 1
ATOM 883 C CA . SER A 1 121 ? 0.539 -4.298 10.962 1.00 86.38 121 SER A CA 1
ATOM 884 C C . SER A 1 121 ? 0.488 -2.797 11.246 1.00 86.38 121 SER A C 1
ATOM 886 O O . SER A 1 121 ? -0.574 -2.294 11.595 1.00 86.38 121 SER A O 1
ATOM 888 N N . VAL A 1 122 ? 1.60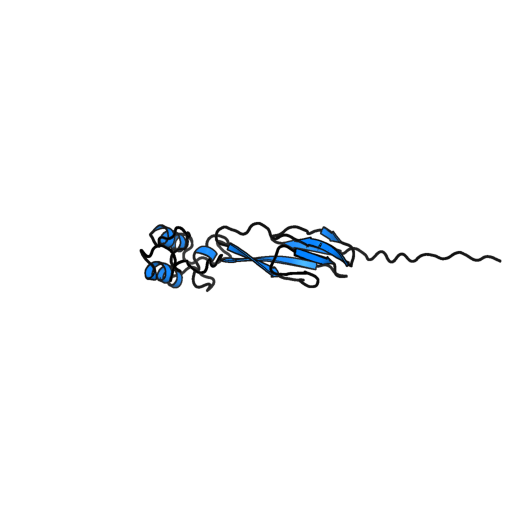3 -2.067 11.085 1.00 88.88 122 VAL A N 1
ATOM 889 C CA . VAL A 1 122 ? 1.612 -0.607 11.294 1.00 88.88 122 VAL A CA 1
ATOM 890 C C . VAL A 1 122 ? 0.719 0.117 10.294 1.00 88.88 122 VAL A C 1
ATOM 892 O O . VAL A 1 122 ? -0.121 0.877 10.751 1.00 88.88 122 VAL A O 1
ATOM 895 N N . PRO A 1 123 ? 0.778 -0.143 8.977 1.00 86.25 123 PRO A N 1
ATOM 896 C CA . PRO A 1 123 ? -0.097 0.552 8.030 1.00 86.25 123 PRO A CA 1
ATOM 897 C C . PRO A 1 123 ? -1.602 0.320 8.235 1.00 86.25 123 PRO A C 1
ATOM 899 O O . PRO A 1 123 ? -2.404 1.069 7.689 1.00 86.25 123 PRO A O 1
ATOM 902 N N . LEU A 1 124 ? -1.982 -0.726 8.976 1.00 83.81 124 LEU A N 1
ATOM 903 C CA . LEU A 1 124 ? -3.372 -0.994 9.352 1.00 83.81 124 LEU A CA 1
ATOM 904 C C . LEU A 1 124 ? -3.795 -0.243 10.617 1.00 83.81 124 LEU A C 1
ATOM 906 O O . LEU A 1 124 ? -4.977 0.006 10.812 1.00 83.81 124 LEU A O 1
ATOM 910 N N . ALA A 1 125 ? -2.842 0.068 11.495 1.00 91.31 125 ALA A N 1
ATOM 911 C CA . ALA A 1 125 ? -3.089 0.726 12.772 1.00 91.31 125 ALA A CA 1
ATOM 912 C C . ALA A 1 125 ? -2.758 2.227 12.767 1.00 91.31 125 ALA A C 1
ATOM 914 O O . ALA A 1 125 ? -3.250 2.932 13.637 1.00 91.31 125 ALA A O 1
ATOM 915 N N . ASP A 1 126 ? -1.941 2.696 11.822 1.00 91.62 126 ASP A N 1
ATOM 916 C CA . ASP A 1 126 ? -1.649 4.107 11.539 1.00 91.62 126 ASP A CA 1
ATOM 917 C C . ASP A 1 126 ? -2.766 4.670 10.650 1.00 91.62 126 ASP A C 1
ATOM 919 O O . ASP A 1 126 ? -2.697 4.652 9.419 1.00 91.62 126 ASP A O 1
ATOM 923 N N . VAL A 1 127 ? -3.857 5.088 11.285 1.00 87.19 127 VAL A N 1
ATOM 924 C CA . VAL A 1 127 ? -5.096 5.500 10.606 1.00 87.19 127 VAL A CA 1
ATOM 925 C C . VAL A 1 127 ? -5.062 6.959 10.162 1.00 87.19 127 VAL A C 1
ATOM 927 O O . VAL A 1 127 ? -5.875 7.371 9.331 1.00 87.19 127 VAL A O 1
ATOM 930 N N . ASN A 1 128 ? -4.147 7.763 10.715 1.00 85.25 128 ASN A N 1
ATOM 931 C CA . ASN A 1 128 ? -3.943 9.152 10.303 1.00 85.25 128 ASN A CA 1
ATOM 932 C C . ASN A 1 128 ? -2.798 9.318 9.277 1.00 85.25 128 ASN A C 1
ATOM 934 O O . ASN A 1 128 ? -2.638 10.416 8.731 1.00 85.25 128 ASN A O 1
ATOM 938 N N . TYR A 1 129 ? -2.070 8.236 8.981 1.00 86.31 129 TYR A N 1
ATOM 939 C CA . TYR A 1 129 ? -0.961 8.140 8.032 1.00 86.31 129 TYR A CA 1
ATOM 940 C C . TYR A 1 129 ? 0.221 9.055 8.355 1.00 86.31 129 TYR A C 1
ATOM 942 O O . TYR A 1 129 ? 0.840 9.625 7.446 1.00 86.31 129 TYR A O 1
ATOM 950 N N . ASP A 1 130 ? 0.534 9.224 9.639 1.00 87.69 130 ASP A N 1
ATOM 951 C CA . ASP A 1 130 ? 1.672 10.034 10.076 1.00 87.69 130 ASP A CA 1
ATOM 952 C C . ASP A 1 130 ? 2.994 9.253 10.187 1.00 87.69 130 ASP A C 1
ATOM 954 O O . ASP A 1 130 ? 4.063 9.857 10.337 1.00 87.69 130 ASP A O 1
ATOM 958 N N . GLY A 1 131 ? 2.948 7.933 9.985 1.00 88.00 131 GLY A N 1
ATOM 959 C CA . GLY A 1 131 ? 4.100 7.036 9.974 1.00 88.00 131 GLY A CA 1
ATOM 960 C C . GLY A 1 131 ? 4.405 6.396 11.328 1.00 88.00 131 GLY A C 1
ATOM 961 O O . GLY A 1 131 ? 5.362 5.615 11.419 1.00 88.00 131 GLY A O 1
ATOM 962 N N . THR A 1 132 ? 3.627 6.699 12.368 1.00 93.44 132 THR A N 1
ATOM 963 C CA . THR A 1 132 ? 3.775 6.138 13.713 1.00 93.44 132 THR A CA 1
ATOM 964 C C . THR A 1 132 ? 2.435 5.727 14.293 1.00 93.44 132 THR A C 1
ATOM 966 O O . THR A 1 132 ? 1.481 6.477 14.214 1.00 93.44 132 THR A O 1
ATOM 969 N N . VAL A 1 133 ? 2.377 4.571 14.961 1.00 96.56 133 VAL A N 1
ATOM 970 C CA . VAL A 1 133 ? 1.165 4.195 15.707 1.00 96.56 133 VAL A CA 1
ATOM 971 C C . VAL A 1 133 ? 1.204 4.814 17.100 1.00 96.56 133 VAL A C 1
ATOM 973 O O . VAL A 1 133 ? 2.009 4.400 17.943 1.00 96.56 133 VAL A O 1
ATOM 976 N N . ASP A 1 134 ? 0.340 5.788 17.367 1.00 96.75 134 ASP A N 1
ATOM 977 C CA . ASP A 1 134 ? 0.321 6.537 18.617 1.00 96.75 134 ASP A CA 1
ATOM 978 C C . ASP A 1 134 ? -1.086 6.882 19.149 1.00 96.75 134 ASP A C 1
ATOM 980 O O . ASP A 1 134 ? -2.098 6.222 18.891 1.00 96.75 134 ASP A O 1
ATOM 984 N N . ILE A 1 135 ? -1.142 7.881 20.033 1.00 97.38 135 ILE A N 1
ATOM 985 C CA . ILE A 1 135 ? -2.381 8.333 20.668 1.00 97.38 135 ILE A CA 1
ATOM 986 C C . ILE A 1 135 ? -3.402 8.887 19.676 1.00 97.38 135 ILE A C 1
ATOM 988 O O . ILE A 1 135 ? -4.597 8.856 19.967 1.00 97.38 135 ILE A O 1
ATOM 992 N N . SER A 1 136 ? -2.951 9.389 18.535 1.00 95.69 136 SER A N 1
ATOM 993 C CA . SER A 1 136 ? -3.787 9.912 17.465 1.00 95.69 136 SER A CA 1
ATOM 994 C C . SER A 1 136 ? -4.598 8.792 16.823 1.00 95.69 136 SER A C 1
ATOM 996 O O . SER A 1 136 ? -5.807 8.957 16.647 1.00 95.69 136 SER A O 1
ATOM 998 N N . ASP A 1 137 ? -3.982 7.632 16.596 1.00 95.00 137 ASP A N 1
ATOM 999 C CA . ASP A 1 137 ? -4.663 6.457 16.048 1.00 95.00 137 ASP A CA 1
ATOM 1000 C C . ASP A 1 137 ? -5.630 5.842 17.045 1.00 95.00 137 ASP A C 1
ATOM 1002 O O . ASP A 1 137 ? -6.789 5.568 16.728 1.00 95.00 137 ASP A O 1
ATOM 1006 N N . LEU A 1 138 ? -5.199 5.722 18.305 1.00 97.00 138 LEU A N 1
ATOM 1007 C CA . LEU A 1 138 ? -6.099 5.304 19.375 1.00 97.00 138 LEU A CA 1
ATOM 1008 C C . LEU A 1 138 ? -7.309 6.231 19.469 1.00 97.00 138 LEU A C 1
ATOM 1010 O O . LEU A 1 138 ? -8.434 5.774 19.656 1.00 97.00 138 LEU A O 1
ATOM 1014 N N . ASN A 1 139 ? -7.098 7.539 19.347 1.00 96.69 139 ASN A N 1
ATOM 1015 C CA . ASN A 1 139 ? -8.188 8.495 19.413 1.00 96.69 139 ASN A CA 1
ATOM 1016 C C . ASN A 1 139 ? -9.182 8.313 18.255 1.00 96.69 139 ASN A C 1
ATOM 1018 O O . ASN A 1 139 ? -10.375 8.486 18.484 1.00 96.69 139 ASN A O 1
ATOM 1022 N N . ALA A 1 140 ? -8.743 7.915 17.059 1.00 92.88 140 ALA A N 1
ATOM 1023 C CA . ALA A 1 140 ? -9.655 7.585 15.962 1.00 92.88 140 ALA A CA 1
ATOM 1024 C C . ALA A 1 140 ? -10.547 6.377 16.304 1.00 92.88 140 ALA A C 1
ATOM 1026 O O . ALA A 1 140 ? -11.771 6.480 16.200 1.00 92.88 140 ALA A O 1
ATOM 1027 N N . VAL A 1 141 ? -9.961 5.295 16.837 1.00 95.62 141 VAL A N 1
ATOM 1028 C CA . VAL A 1 141 ? -10.718 4.125 17.331 1.00 95.62 141 VAL A CA 1
ATOM 1029 C C . VAL A 1 141 ? -11.729 4.532 18.403 1.00 95.62 14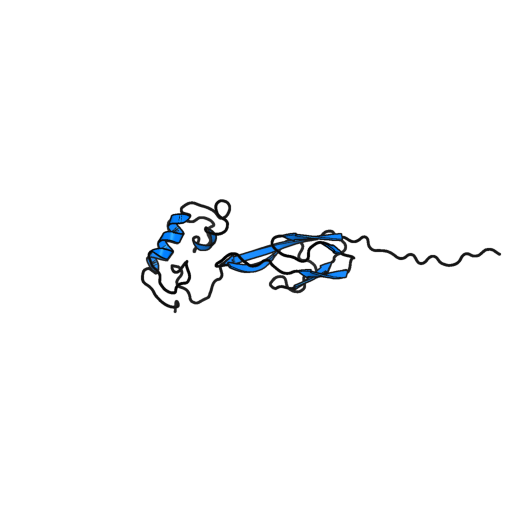1 VAL A C 1
ATOM 1031 O O . VAL A 1 141 ? -12.892 4.134 18.374 1.00 95.62 141 VAL A O 1
ATOM 1034 N N . LEU A 1 142 ? -11.320 5.378 19.349 1.00 96.75 142 LEU A N 1
ATOM 1035 C CA . LEU A 1 142 ? -12.191 5.814 20.441 1.00 96.75 142 LEU A CA 1
ATOM 1036 C C . LEU A 1 142 ? -13.307 6.769 19.985 1.00 96.75 142 LEU A C 1
ATOM 1038 O O . LEU A 1 142 ? -14.398 6.731 20.555 1.00 96.75 142 LEU A O 1
ATOM 1042 N N . ILE A 1 143 ? -13.066 7.615 18.979 1.00 95.56 143 ILE A N 1
ATOM 1043 C CA . ILE A 1 143 ? -14.081 8.516 18.402 1.00 95.56 143 ILE A CA 1
ATOM 1044 C C . ILE A 1 143 ? -15.205 7.720 17.733 1.00 95.56 143 ILE A C 1
ATOM 1046 O O . ILE A 1 143 ? -16.374 8.120 17.793 1.00 95.56 143 ILE A O 1
ATOM 1050 N N . ASP A 1 144 ? -14.860 6.592 17.119 1.00 94.81 144 ASP A N 1
ATOM 1051 C CA . ASP A 1 144 ? -15.810 5.742 16.416 1.00 94.81 144 ASP A CA 1
ATOM 1052 C C . ASP A 1 144 ? -16.324 4.569 17.263 1.00 94.81 144 ASP A C 1
ATOM 1054 O O . ASP A 1 144 ? -17.121 3.773 16.775 1.00 94.81 144 ASP A O 1
ATOM 1058 N N . TRP A 1 145 ? -15.953 4.493 18.545 1.00 97.69 145 TRP A N 1
ATOM 1059 C CA . TRP A 1 145 ? -16.265 3.358 19.413 1.00 97.69 145 TRP A CA 1
ATOM 1060 C C . TRP A 1 145 ? -17.746 2.960 19.418 1.00 97.69 145 TRP A C 1
ATOM 1062 O O . TRP A 1 145 ? -18.635 3.764 19.720 1.00 97.69 145 TRP A O 1
ATOM 1072 N N . GLY A 1 146 ? -18.011 1.682 19.144 1.00 95.88 146 GLY A N 1
ATOM 1073 C CA . GLY A 1 146 ? -19.348 1.097 19.104 1.00 95.88 146 GLY A CA 1
ATOM 1074 C C . GLY A 1 146 ? -20.177 1.484 17.878 1.00 95.88 146 GLY A C 1
ATOM 1075 O O . GLY A 1 146 ? -21.356 1.118 17.810 1.00 95.88 146 GLY A O 1
ATOM 1076 N N . LYS A 1 147 ? -19.613 2.227 16.918 1.00 95.44 147 LYS A N 1
ATOM 1077 C CA . LYS A 1 147 ? -20.260 2.443 15.625 1.00 95.44 147 LYS A CA 1
ATOM 1078 C C . LYS A 1 147 ? -20.253 1.144 14.832 1.00 95.44 147 LYS A C 1
ATOM 1080 O O . LYS A 1 147 ? -19.380 0.300 14.995 1.00 95.44 147 LYS A O 1
ATOM 1085 N N . THR A 1 148 ? -21.285 0.976 14.016 1.00 92.62 148 THR A N 1
ATOM 1086 C CA . THR A 1 148 ? -21.480 -0.236 13.222 1.00 92.62 148 THR A CA 1
ATOM 1087 C C . THR A 1 148 ? -21.911 0.107 11.811 1.00 92.62 148 THR A C 1
ATOM 1089 O O . THR A 1 148 ? -22.470 1.184 11.569 1.00 92.62 148 THR A O 1
ATOM 1092 N N . GLY A 1 149 ? -21.689 -0.833 10.898 1.00 87.38 149 GLY A N 1
ATOM 1093 C CA . GLY A 1 149 ? -21.961 -0.650 9.485 1.00 87.38 149 GLY A CA 1
ATOM 1094 C C . GLY A 1 149 ? -21.056 0.407 8.869 1.00 87.38 149 GLY A C 1
ATOM 1095 O O . GLY A 1 149 ? -20.029 0.794 9.418 1.00 87.38 149 GLY A O 1
ATOM 1096 N N . PHE A 1 150 ? -21.478 0.884 7.710 1.00 86.62 150 PHE A N 1
ATOM 1097 C CA . PHE A 1 150 ? -20.722 1.863 6.961 1.00 86.62 150 PHE A CA 1
ATOM 1098 C C . PHE A 1 150 ? -20.883 3.286 7.525 1.00 86.62 150 PHE A C 1
ATOM 1100 O O . PHE A 1 150 ? -21.975 3.676 7.953 1.00 86.62 150 PHE A O 1
ATOM 1107 N N . ALA A 1 151 ? -19.801 4.061 7.509 1.00 83.25 151 ALA A N 1
ATOM 1108 C CA . ALA A 1 151 ? -19.804 5.498 7.713 1.00 83.25 151 ALA A CA 1
ATOM 1109 C C . ALA A 1 151 ? -20.719 6.196 6.677 1.00 83.25 151 ALA A C 1
ATOM 1111 O O . ALA A 1 151 ? -20.816 5.740 5.534 1.00 83.25 151 ALA A O 1
ATOM 1112 N N . PRO A 1 152 ? -21.445 7.253 7.090 1.00 76.62 152 PRO A N 1
ATOM 1113 C CA . PRO A 1 152 ? -22.411 7.968 6.254 1.00 76.62 152 PRO A CA 1
ATOM 1114 C C . PRO A 1 152 ? -21.788 8.885 5.195 1.00 76.62 152 PRO A C 1
ATOM 1116 O O . PRO A 1 152 ? -20.657 9.377 5.407 1.00 76.62 152 PRO A O 1
#

pLDDT: mean 88.73, std 13.96, range [40.62, 98.62]